Protein AF-X1NTZ5-F1 (afdb_monomer_lite)

Sequence (128 aa):
YDEAVRDVFAALDRVEAHLADHRYLAGKYLTEADWRLFVTLVRFDAAYNGVFKCNIRRLEDYHHLSHYLRELYQFENVRETVKIDHIKAGYYSIASVNPTGIVPAGPLIDFDRPHDRERLMGKGIVMR

Foldseek 3Di:
DVVVLVVVVVVVVVVLVVLVAALEDPHFEDDVVLVVVLVVLLLCFLACCPQVVSPPDRLVVRQRSLLSNLVQCPPPPNVVVDDSVVSQQVRLPPCVRNVPSDRDPDDPDDSPDHHDSVVHRHDYHDDD

Secondary structure (DSSP, 8-state):
-HHHHHHHHHHHHHHHHHHHH-SBTTBSS--HHHHHHHHHHHHIIIIIHHHT---SS-GGG-HHHHHHHHHHHTSTTHHHH--HHHHHHHHHT-TTT-TT-PPP------TTS---GGGS----S---

pLDDT: mean 97.12, std 3.92, range [63.0, 98.88]

Organism: NCBI:txid412755

InterPro domains:
  IPR010987 Glutathione S-transferase, C-terminal-like [PS50405] (1-91)
  IPR016639 Glutathione S-transferase Omega/GSH [PTHR32419] (1-119)
  IPR036282 Glutathione S-transferase, C-terminal domain superfamily [SSF47616] (2-121)
  IPR047047 Glutathione S-transferases Omega-like, C-terminal [cd03190] (1-107)

Structure (mmCIF, N/CA/C/O backbone):
data_AF-X1NTZ5-F1
#
_entry.id   AF-X1NTZ5-F1
#
loop_
_atom_site.group_PDB
_atom_site.id
_atom_site.type_symbol
_atom_site.label_atom_id
_atom_site.label_alt_id
_atom_site.label_comp_id
_atom_site.label_asym_id
_atom_site.label_entity_id
_atom_site.label_seq_id
_atom_site.pdbx_PDB_ins_code
_atom_site.Cartn_x
_atom_site.Cartn_y
_atom_site.Cartn_z
_atom_site.occupancy
_atom_site.B_iso_or_equiv
_atom_site.auth_seq_id
_atom_site.auth_comp_id
_atom_site.auth_asym_id
_atom_site.auth_atom_id
_atom_site.pdbx_PDB_model_num
ATOM 1 N N . TYR A 1 1 ? -2.057 15.466 11.856 1.00 96.31 1 TYR A N 1
ATOM 2 C CA . TYR A 1 1 ? -2.756 14.414 11.092 1.00 96.31 1 TYR A CA 1
ATOM 3 C C . TYR A 1 1 ? -2.842 14.798 9.620 1.00 96.31 1 TYR A C 1
ATOM 5 O O . TYR A 1 1 ? -2.233 14.102 8.822 1.00 96.31 1 TYR A O 1
ATOM 13 N N . ASP A 1 2 ? -3.487 15.919 9.271 1.00 98.31 2 ASP A N 1
ATOM 14 C CA . ASP A 1 2 ? -3.700 16.324 7.867 1.00 98.31 2 ASP A CA 1
ATOM 15 C C . ASP A 1 2 ? -2.420 16.431 7.024 1.00 98.31 2 ASP A C 1
ATOM 17 O O . ASP A 1 2 ? -2.410 16.049 5.860 1.00 98.31 2 ASP A O 1
ATOM 21 N N . GLU A 1 3 ? -1.331 16.940 7.600 1.00 98.56 3 GLU A N 1
ATOM 22 C CA . GLU A 1 3 ? -0.017 16.973 6.947 1.00 98.56 3 GLU A CA 1
ATOM 23 C C . GLU A 1 3 ? 0.505 15.558 6.666 1.00 98.56 3 GLU A C 1
ATOM 25 O O . GLU A 1 3 ? 0.719 15.199 5.515 1.00 98.56 3 GLU A O 1
ATOM 30 N N . ALA A 1 4 ? 0.576 14.715 7.698 1.00 98.50 4 ALA A N 1
ATOM 31 C CA . ALA A 1 4 ? 1.078 13.349 7.582 1.00 98.50 4 ALA A CA 1
ATOM 32 C C . ALA A 1 4 ? 0.286 12.496 6.578 1.00 98.50 4 ALA A C 1
ATOM 34 O O . ALA A 1 4 ? 0.878 11.747 5.805 1.00 98.50 4 ALA A O 1
ATOM 35 N N . VAL A 1 5 ? -1.049 12.602 6.559 1.00 98.50 5 VAL A N 1
ATOM 36 C CA . VAL A 1 5 ? -1.852 11.848 5.587 1.00 98.50 5 VAL A CA 1
ATOM 37 C C . VAL A 1 5 ? -1.594 12.348 4.162 1.00 98.50 5 VAL A C 1
ATOM 39 O O . VAL A 1 5 ? -1.430 11.524 3.265 1.00 98.50 5 VAL A O 1
ATOM 42 N N . ARG A 1 6 ? -1.455 13.665 3.939 1.00 98.62 6 ARG A N 1
ATOM 43 C CA . ARG A 1 6 ? -1.062 14.199 2.623 1.00 98.62 6 ARG A CA 1
ATOM 44 C C . ARG A 1 6 ? 0.313 13.696 2.195 1.00 98.62 6 ARG A C 1
ATOM 46 O O . ARG A 1 6 ? 0.455 13.288 1.047 1.00 98.62 6 ARG A O 1
ATOM 53 N N . ASP A 1 7 ? 1.285 13.657 3.101 1.00 98.69 7 ASP A N 1
ATOM 54 C CA . ASP A 1 7 ? 2.639 13.188 2.791 1.00 98.69 7 ASP A CA 1
ATOM 55 C C . ASP A 1 7 ? 2.674 11.701 2.427 1.00 98.69 7 ASP A C 1
ATOM 57 O O . ASP A 1 7 ? 3.355 11.317 1.472 1.00 98.69 7 ASP A O 1
ATOM 61 N N . VAL A 1 8 ? 1.899 10.867 3.133 1.00 98.62 8 VAL A N 1
ATOM 62 C CA . VAL A 1 8 ? 1.737 9.441 2.804 1.00 98.62 8 VAL A CA 1
ATOM 63 C C . VAL A 1 8 ? 1.195 9.279 1.389 1.00 98.62 8 VAL A C 1
ATOM 65 O O . VAL A 1 8 ? 1.793 8.561 0.589 1.00 98.62 8 VAL A O 1
ATOM 68 N N . PHE A 1 9 ? 0.099 9.958 1.047 1.00 98.75 9 PHE A N 1
ATOM 69 C CA . PHE A 1 9 ? -0.502 9.813 -0.280 1.00 98.75 9 PHE A CA 1
ATOM 70 C C . PHE A 1 9 ? 0.355 10.448 -1.382 1.00 98.75 9 PHE A C 1
ATOM 72 O O . PHE A 1 9 ? 0.471 9.859 -2.451 1.00 98.75 9 PHE A O 1
ATOM 79 N N . ALA A 1 10 ? 1.058 11.552 -1.114 1.00 98.81 10 ALA A N 1
ATOM 80 C CA . ALA A 1 10 ? 2.036 12.107 -2.048 1.00 98.81 10 ALA A CA 1
ATOM 81 C C . ALA A 1 10 ? 3.208 11.141 -2.299 1.00 98.81 10 ALA A C 1
ATOM 83 O O . ALA A 1 10 ? 3.722 11.064 -3.415 1.00 98.81 10 ALA A O 1
ATOM 84 N N . ALA A 1 11 ? 3.645 10.390 -1.284 1.00 98.75 11 ALA A N 1
ATOM 85 C CA . ALA A 1 11 ? 4.653 9.348 -1.454 1.00 98.75 11 ALA A CA 1
ATOM 86 C C . ALA A 1 11 ? 4.115 8.147 -2.246 1.00 98.75 11 ALA A C 1
ATOM 88 O O . ALA A 1 11 ? 4.793 7.698 -3.169 1.00 98.75 11 ALA A O 1
ATOM 89 N N . LEU A 1 12 ? 2.905 7.666 -1.938 1.00 98.88 12 LEU A N 1
ATOM 90 C CA . LEU A 1 12 ? 2.254 6.593 -2.698 1.00 98.88 12 LEU A CA 1
ATOM 91 C C . LEU A 1 12 ? 2.056 6.984 -4.166 1.00 98.88 12 LEU A C 1
ATOM 93 O O . LEU A 1 12 ? 2.373 6.184 -5.036 1.00 98.88 12 LEU A O 1
ATOM 97 N N . ASP A 1 13 ? 1.638 8.219 -4.454 1.00 98.88 13 ASP A N 1
ATOM 98 C CA . ASP A 1 13 ? 1.472 8.719 -5.825 1.00 98.88 13 ASP A CA 1
ATOM 99 C C . ASP A 1 13 ? 2.809 8.755 -6.592 1.00 98.88 13 ASP A C 1
ATOM 101 O O . ASP A 1 13 ? 2.861 8.392 -7.768 1.00 98.88 13 ASP A O 1
ATOM 105 N N . ARG A 1 14 ? 3.921 9.125 -5.934 1.00 98.88 14 ARG A N 1
ATOM 106 C CA . ARG A 1 14 ? 5.261 9.043 -6.549 1.00 98.88 14 ARG A CA 1
ATOM 107 C C . ARG A 1 14 ? 5.663 7.603 -6.863 1.00 98.88 14 ARG A C 1
ATOM 109 O O . ARG A 1 14 ? 6.243 7.351 -7.916 1.00 98.88 14 ARG A O 1
ATOM 116 N N . VAL A 1 15 ? 5.381 6.669 -5.954 1.00 98.81 15 VAL A N 1
ATOM 117 C CA . VAL A 1 15 ? 5.704 5.249 -6.156 1.00 98.81 15 VAL A CA 1
ATOM 118 C C . VAL A 1 15 ? 4.813 4.634 -7.234 1.00 98.81 15 VAL A C 1
ATOM 120 O O . VAL A 1 15 ? 5.322 3.906 -8.077 1.00 98.81 15 VAL A O 1
ATOM 123 N N . GLU A 1 16 ? 3.522 4.962 -7.262 1.00 98.88 16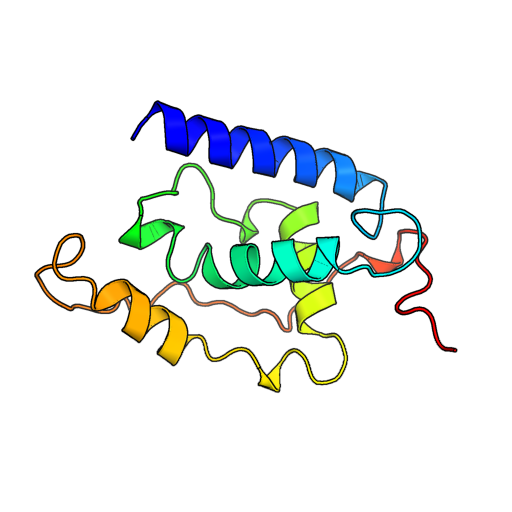 GLU A N 1
ATOM 124 C CA . GLU A 1 16 ? 2.596 4.561 -8.325 1.00 98.88 16 GLU A CA 1
ATOM 125 C C . GLU A 1 16 ? 3.128 4.978 -9.700 1.00 98.88 16 GLU A C 1
ATOM 127 O O . GLU A 1 16 ? 3.238 4.141 -10.595 1.00 98.88 16 GLU A O 1
ATOM 132 N N . ALA A 1 17 ? 3.517 6.250 -9.848 1.00 98.88 17 ALA A N 1
ATOM 133 C CA . ALA A 1 17 ? 4.077 6.767 -11.092 1.00 98.88 17 ALA A CA 1
ATOM 134 C C . ALA A 1 17 ? 5.383 6.053 -11.478 1.00 98.88 17 ALA A C 1
ATOM 136 O O . ALA A 1 17 ? 5.566 5.688 -12.634 1.00 98.88 17 ALA A O 1
ATOM 137 N N . HIS A 1 18 ? 6.276 5.794 -10.516 1.00 98.75 18 HIS A N 1
ATOM 138 C CA . HIS A 1 18 ? 7.504 5.028 -10.764 1.00 98.75 18 HIS A CA 1
ATOM 139 C C . HIS A 1 18 ? 7.207 3.602 -11.249 1.00 98.75 18 HIS A C 1
ATOM 141 O O . HIS A 1 18 ? 7.808 3.127 -12.216 1.00 98.75 18 HIS A O 1
ATOM 147 N N . LEU A 1 19 ? 6.264 2.923 -10.593 1.00 98.75 19 LEU A N 1
ATOM 148 C CA . LEU A 1 19 ? 5.892 1.542 -10.892 1.00 98.75 19 LEU A CA 1
ATOM 149 C C . LEU A 1 19 ? 5.105 1.394 -12.202 1.00 98.75 19 LEU A C 1
ATOM 151 O O . LEU A 1 19 ? 4.929 0.262 -12.658 1.00 98.75 19 LEU A O 1
ATOM 155 N N . ALA A 1 20 ? 4.663 2.489 -12.827 1.00 98.62 20 ALA A N 1
ATOM 156 C CA . ALA A 1 20 ? 4.045 2.462 -14.152 1.00 98.62 20 ALA A CA 1
ATOM 157 C C . ALA A 1 20 ? 4.986 1.881 -15.217 1.00 98.62 20 ALA A C 1
ATOM 159 O O . ALA A 1 20 ? 4.563 1.038 -16.022 1.00 98.62 20 ALA A O 1
ATOM 160 N N . ASP A 1 21 ? 6.262 2.274 -15.136 1.00 98.25 21 ASP A N 1
ATOM 161 C CA . ASP A 1 21 ? 7.315 1.963 -16.107 1.00 98.25 21 ASP A CA 1
ATOM 162 C C . ASP A 1 21 ? 8.379 0.993 -15.565 1.00 98.25 21 ASP A C 1
ATOM 164 O O . ASP A 1 21 ? 9.093 0.349 -16.335 1.00 98.25 21 ASP A O 1
ATOM 168 N N . HIS A 1 22 ? 8.485 0.847 -14.241 1.00 98.50 22 HIS A N 1
ATOM 169 C CA . HIS A 1 22 ? 9.500 0.010 -13.600 1.00 98.50 22 HIS A CA 1
ATOM 170 C C . HIS A 1 22 ? 8.857 -1.144 -12.852 1.00 98.50 22 HIS A C 1
ATOM 172 O O . HIS A 1 22 ? 7.950 -0.932 -12.049 1.00 98.50 22 HIS A O 1
ATOM 178 N N . ARG A 1 23 ? 9.351 -2.371 -13.069 1.00 98.50 23 ARG A N 1
ATOM 179 C CA . ARG A 1 23 ? 8.826 -3.553 -12.373 1.00 98.50 23 ARG A CA 1
ATOM 180 C C . ARG A 1 23 ? 9.093 -3.504 -10.861 1.00 98.50 23 ARG A C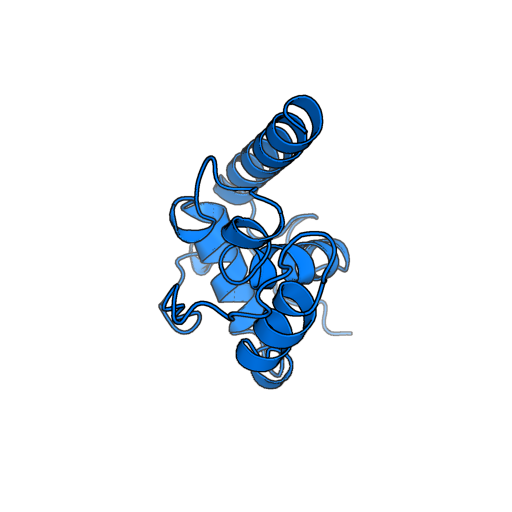 1
ATOM 182 O O . ARG A 1 23 ? 8.187 -3.827 -10.096 1.00 98.50 23 ARG A O 1
ATOM 189 N N . TYR A 1 24 ? 10.274 -3.019 -10.465 1.00 98.56 24 TYR A N 1
ATOM 190 C CA . TYR A 1 24 ? 10.757 -2.918 -9.081 1.00 98.56 24 TYR A CA 1
ATOM 191 C C . TYR A 1 24 ? 11.282 -1.509 -8.757 1.00 98.56 24 TYR A C 1
ATOM 193 O O . TYR A 1 24 ? 11.486 -0.676 -9.649 1.00 98.56 24 TYR A O 1
ATOM 201 N N . LEU A 1 25 ? 11.521 -1.226 -7.476 1.00 98.38 25 LEU A N 1
ATOM 202 C CA . LEU A 1 25 ? 11.902 0.111 -7.006 1.00 98.38 25 LEU A CA 1
ATOM 203 C C . LEU A 1 25 ? 13.316 0.539 -7.426 1.00 98.38 25 LEU A C 1
ATOM 205 O O . LEU A 1 25 ? 13.555 1.727 -7.624 1.00 98.38 25 LEU A O 1
ATOM 209 N N . ALA A 1 26 ? 14.251 -0.403 -7.572 1.00 97.12 26 ALA A N 1
ATOM 210 C CA . ALA A 1 26 ? 15.673 -0.107 -7.777 1.00 97.12 26 ALA A CA 1
ATOM 211 C C . ALA A 1 26 ? 16.272 -0.859 -8.981 1.00 97.12 26 ALA A C 1
ATOM 213 O O . ALA A 1 26 ? 17.272 -1.574 -8.881 1.00 97.12 26 ALA A O 1
ATOM 214 N N . GLY A 1 27 ? 15.663 -0.672 -10.153 1.00 94.75 27 GLY A N 1
ATOM 215 C CA . GLY A 1 27 ? 16.127 -1.239 -11.418 1.00 94.75 27 GLY A CA 1
ATOM 216 C C . GLY A 1 27 ? 15.418 -2.543 -11.780 1.00 94.75 27 GLY A C 1
ATOM 217 O O . GLY A 1 27 ? 14.223 -2.701 -11.556 1.00 94.75 27 GLY A O 1
ATOM 218 N N . LYS A 1 28 ? 16.148 -3.472 -12.407 1.00 96.19 28 LYS A N 1
ATOM 219 C CA . LYS A 1 28 ? 15.558 -4.685 -13.005 1.00 96.19 28 LYS A CA 1
ATOM 220 C C . LYS A 1 28 ? 15.469 -5.887 -12.067 1.00 96.19 28 LYS A C 1
ATOM 222 O O . LYS A 1 28 ? 14.903 -6.891 -12.471 1.00 96.19 28 LYS A O 1
ATOM 227 N N . TYR A 1 29 ? 16.053 -5.831 -10.876 1.00 96.94 29 TYR A N 1
ATOM 228 C CA . TYR A 1 29 ? 16.016 -6.926 -9.902 1.00 96.94 29 TYR A CA 1
ATOM 229 C C . TYR A 1 29 ? 15.252 -6.491 -8.654 1.00 96.94 29 TYR A C 1
ATOM 231 O O . TYR A 1 29 ? 15.240 -5.303 -8.338 1.00 96.94 29 TYR A O 1
ATOM 239 N N . LEU A 1 30 ? 14.673 -7.458 -7.944 1.00 96.12 30 LEU A N 1
ATOM 240 C CA . LEU A 1 30 ? 14.162 -7.254 -6.594 1.00 96.12 30 LEU A CA 1
ATOM 241 C C . LEU A 1 30 ? 15.303 -6.906 -5.645 1.00 96.12 30 LEU A C 1
ATOM 243 O O . LEU A 1 30 ? 16.378 -7.513 -5.681 1.00 96.12 30 LEU A O 1
ATOM 247 N N . THR A 1 31 ? 15.042 -5.944 -4.771 1.00 97.00 31 THR A N 1
ATOM 248 C CA . THR A 1 31 ? 15.998 -5.434 -3.793 1.00 97.00 31 THR A CA 1
ATOM 249 C C . THR A 1 31 ? 15.368 -5.336 -2.408 1.00 97.00 31 THR A C 1
ATOM 251 O O . THR A 1 31 ? 14.169 -5.524 -2.219 1.00 97.00 31 THR A O 1
ATOM 254 N N . GLU A 1 32 ? 16.178 -4.999 -1.407 1.00 97.62 32 GLU A N 1
ATOM 255 C CA . GLU A 1 32 ? 15.681 -4.727 -0.057 1.00 97.62 32 GLU A CA 1
ATOM 256 C C . GLU A 1 32 ? 14.646 -3.587 -0.024 1.00 97.62 32 GLU A C 1
ATOM 258 O O . GLU A 1 32 ? 13.729 -3.613 0.798 1.00 97.62 32 GLU A O 1
ATOM 263 N N . ALA A 1 33 ? 14.753 -2.604 -0.928 1.00 98.25 33 ALA A N 1
ATOM 264 C CA . ALA A 1 33 ? 13.789 -1.510 -1.013 1.00 98.25 33 ALA A CA 1
ATOM 265 C C . ALA A 1 33 ? 12.367 -2.039 -1.250 1.00 98.25 33 ALA A C 1
ATOM 267 O O . ALA A 1 33 ? 11.422 -1.569 -0.612 1.00 98.25 33 ALA A O 1
ATOM 268 N N . ASP A 1 34 ? 12.230 -3.050 -2.111 1.00 98.62 34 ASP A N 1
ATOM 269 C CA . ASP A 1 34 ? 10.941 -3.633 -2.465 1.00 98.62 34 ASP A CA 1
ATOM 270 C C . ASP A 1 34 ? 10.278 -4.294 -1.251 1.00 98.62 34 ASP A C 1
ATOM 272 O O . ASP A 1 34 ? 9.104 -4.052 -0.960 1.00 98.62 34 ASP A O 1
ATOM 276 N N . TRP A 1 35 ? 11.064 -5.043 -0.473 1.00 98.25 35 TRP A N 1
ATOM 277 C CA . TRP A 1 35 ? 10.605 -5.724 0.738 1.00 98.25 35 TRP A CA 1
ATOM 278 C C . TRP A 1 35 ? 10.288 -4.763 1.888 1.00 98.25 35 TRP A C 1
ATOM 280 O O . TRP A 1 35 ? 9.310 -4.966 2.614 1.00 98.25 35 TRP A O 1
ATOM 290 N N . ARG A 1 36 ? 11.054 -3.673 2.033 1.00 98.44 36 ARG A N 1
ATOM 291 C CA . ARG A 1 36 ? 10.750 -2.600 2.998 1.00 98.44 36 ARG A CA 1
ATOM 292 C C . ARG A 1 36 ? 9.435 -1.891 2.667 1.00 98.44 36 ARG A C 1
ATOM 294 O O . ARG A 1 36 ? 8.697 -1.518 3.579 1.00 98.44 36 ARG A O 1
ATOM 301 N N . LEU A 1 37 ? 9.114 -1.729 1.383 1.00 98.75 37 LEU A N 1
ATOM 302 C CA . LEU A 1 37 ? 7.819 -1.192 0.972 1.00 98.75 37 LEU A CA 1
ATOM 303 C C . LEU A 1 37 ? 6.698 -2.227 1.162 1.00 98.75 37 LEU A C 1
ATOM 305 O O . LEU A 1 37 ? 5.650 -1.891 1.713 1.00 98.75 37 LEU A O 1
ATOM 309 N N . PHE A 1 38 ? 6.925 -3.486 0.777 1.00 98.81 38 PHE A N 1
ATOM 310 C CA . PHE A 1 38 ? 5.945 -4.576 0.855 1.00 98.81 38 PHE A CA 1
ATOM 311 C C . PHE A 1 38 ? 5.283 -4.690 2.228 1.00 98.81 38 PHE A C 1
ATOM 313 O O . PHE A 1 38 ? 4.056 -4.731 2.327 1.00 98.81 38 PHE A O 1
ATOM 320 N N . VAL A 1 39 ? 6.083 -4.677 3.300 1.00 98.25 39 VAL A N 1
ATOM 321 C CA . VAL A 1 39 ? 5.560 -4.793 4.669 1.00 98.25 39 VAL A CA 1
ATOM 322 C C . VAL A 1 39 ? 4.603 -3.654 5.033 1.00 98.25 39 VAL A C 1
ATOM 324 O O . VAL A 1 39 ? 3.679 -3.866 5.820 1.00 98.25 39 VAL A O 1
ATOM 327 N N . THR A 1 40 ? 4.774 -2.472 4.443 1.00 98.62 40 THR A N 1
ATOM 328 C CA . THR A 1 40 ? 3.847 -1.346 4.601 1.00 98.62 40 THR A CA 1
ATOM 329 C C . THR A 1 40 ? 2.577 -1.583 3.787 1.00 98.62 40 THR A C 1
ATOM 331 O O . THR A 1 40 ? 1.478 -1.501 4.334 1.00 98.62 40 THR A O 1
ATOM 334 N N . LEU A 1 41 ? 2.714 -1.925 2.504 1.00 98.81 41 LEU A N 1
ATOM 335 C CA . LEU A 1 41 ? 1.579 -2.059 1.586 1.00 98.81 41 LEU A CA 1
ATOM 336 C C . LEU A 1 41 ? 0.623 -3.190 1.984 1.00 98.81 41 LEU A C 1
ATOM 338 O O . LEU A 1 41 ? -0.588 -2.983 2.013 1.00 98.81 41 LEU A O 1
ATOM 342 N N . VAL A 1 42 ? 1.152 -4.353 2.378 1.00 98.62 42 VAL A N 1
ATOM 343 C CA . VAL A 1 42 ? 0.339 -5.532 2.738 1.00 98.62 42 VAL A CA 1
ATOM 344 C C . VAL A 1 42 ? -0.553 -5.299 3.968 1.00 98.62 42 VAL A C 1
ATOM 346 O O . VAL A 1 42 ? -1.534 -6.008 4.180 1.00 98.62 42 VAL A O 1
ATOM 349 N N . ARG A 1 43 ? -0.233 -4.288 4.786 1.00 98.69 43 ARG A N 1
ATOM 350 C CA . ARG A 1 43 ? -0.993 -3.893 5.986 1.00 98.69 43 ARG A CA 1
ATOM 351 C C . ARG A 1 43 ? -1.932 -2.714 5.736 1.00 98.69 43 ARG A C 1
ATOM 353 O O . ARG A 1 43 ? -2.753 -2.412 6.602 1.00 98.69 43 ARG A O 1
ATOM 360 N N . PHE A 1 44 ? -1.811 -2.038 4.593 1.00 98.75 44 PHE A N 1
ATOM 361 C CA . PHE A 1 44 ? -2.425 -0.731 4.393 1.00 98.75 44 PHE A CA 1
ATOM 362 C C . PHE A 1 44 ? -3.951 -0.803 4.432 1.00 98.75 44 PHE A C 1
ATOM 364 O O . PHE A 1 44 ? -4.564 -0.204 5.312 1.00 98.75 44 PHE A O 1
ATOM 371 N N . ASP A 1 45 ? -4.563 -1.593 3.551 1.00 98.38 45 ASP A N 1
ATOM 372 C CA . ASP A 1 45 ? -6.026 -1.706 3.488 1.00 98.38 45 ASP A CA 1
ATOM 373 C C . ASP A 1 45 ? -6.604 -2.477 4.682 1.00 98.38 45 ASP A C 1
ATOM 375 O O . ASP A 1 45 ? -7.693 -2.163 5.155 1.00 98.38 45 ASP A O 1
ATOM 379 N N . ALA A 1 46 ? -5.860 -3.453 5.214 1.00 98.12 46 ALA A N 1
ATOM 380 C CA . ALA A 1 46 ? -6.296 -4.266 6.349 1.00 98.12 46 ALA A CA 1
ATOM 381 C C . ALA A 1 46 ? -6.302 -3.503 7.685 1.00 98.12 46 ALA A C 1
ATOM 383 O O . ALA A 1 46 ? -7.101 -3.824 8.564 1.00 98.12 46 ALA A O 1
ATOM 384 N N . ALA A 1 47 ? -5.393 -2.538 7.859 1.00 98.19 47 ALA A N 1
ATOM 385 C CA . ALA A 1 47 ? -5.198 -1.839 9.124 1.00 98.19 47 ALA A CA 1
ATOM 386 C C . ALA A 1 47 ? -5.067 -0.322 8.947 1.00 98.19 47 ALA A C 1
ATOM 388 O O . ALA A 1 47 ? -5.916 0.406 9.455 1.00 98.19 47 ALA A O 1
ATOM 389 N N . TYR A 1 48 ? -4.040 0.177 8.247 1.00 98.50 48 TYR A N 1
ATOM 390 C CA . TYR A 1 48 ? -3.696 1.613 8.240 1.00 98.50 48 TYR A CA 1
ATOM 391 C C . TYR A 1 48 ? -4.829 2.506 7.732 1.00 98.50 48 TYR A C 1
ATOM 393 O O . TYR A 1 48 ? -5.079 3.567 8.309 1.00 98.50 48 TYR A O 1
ATOM 401 N N . ASN A 1 49 ? -5.546 2.049 6.704 1.00 98.19 49 ASN A N 1
ATOM 402 C CA . ASN A 1 49 ? -6.711 2.726 6.151 1.00 98.19 49 ASN A CA 1
ATOM 403 C C . ASN A 1 49 ? -7.761 3.010 7.239 1.00 98.19 49 ASN A C 1
ATOM 405 O O . ASN A 1 49 ? -8.220 4.140 7.375 1.00 98.19 49 ASN A O 1
ATOM 409 N N . GLY A 1 50 ? -8.062 2.025 8.089 1.00 97.12 50 GLY A N 1
ATOM 410 C CA . GLY A 1 50 ? -9.012 2.180 9.189 1.00 97.12 50 GLY A CA 1
ATOM 411 C C . GLY A 1 50 ? -8.391 2.779 10.454 1.00 97.12 50 GLY A C 1
ATOM 412 O O . GLY A 1 50 ? -8.735 3.887 10.864 1.00 97.12 50 GLY A O 1
ATOM 413 N N . VAL A 1 51 ? -7.479 2.043 11.097 1.00 97.69 51 VAL A N 1
ATOM 414 C CA . VAL A 1 51 ? -6.979 2.348 12.450 1.00 97.69 51 VAL A CA 1
ATOM 415 C C . VAL A 1 51 ? -6.226 3.682 12.517 1.00 97.69 51 VAL A C 1
ATOM 417 O O . VAL A 1 51 ? -6.417 4.461 13.453 1.00 97.69 51 VAL A O 1
ATOM 420 N N . PHE A 1 52 ? -5.430 3.989 11.489 1.00 98.25 52 PHE A N 1
ATOM 421 C CA . PHE A 1 52 ? -4.665 5.235 11.382 1.00 98.25 52 PHE A CA 1
ATOM 422 C C . PHE A 1 52 ? -5.352 6.287 10.517 1.00 98.25 52 PHE A C 1
ATOM 424 O O . PHE A 1 52 ? -4.836 7.396 10.393 1.00 98.25 52 PHE A O 1
ATOM 431 N N . LYS A 1 53 ? -6.538 5.971 9.981 1.00 98.31 53 LYS A N 1
ATOM 432 C CA . LYS A 1 53 ? -7.338 6.858 9.131 1.00 98.31 53 LYS A CA 1
ATOM 433 C C . LYS A 1 53 ? -6.609 7.249 7.838 1.00 98.31 53 LYS A C 1
ATOM 435 O O . LYS A 1 53 ? -6.911 8.268 7.240 1.00 98.31 53 LYS A O 1
ATOM 440 N N . CYS A 1 54 ? -5.663 6.445 7.349 1.00 98.25 54 CYS A N 1
ATOM 441 C CA . CYS A 1 54 ? -5.011 6.687 6.057 1.00 98.25 54 CYS A CA 1
ATOM 442 C C . CYS A 1 54 ? -5.954 6.322 4.892 1.00 98.25 54 CYS A C 1
ATOM 444 O O . CYS A 1 54 ? -5.703 5.365 4.165 1.00 98.25 54 CYS A O 1
ATOM 446 N N . ASN A 1 55 ? -7.064 7.048 4.739 1.00 98.00 55 ASN A N 1
ATOM 447 C CA . ASN A 1 55 ? -8.230 6.619 3.961 1.00 98.00 55 ASN A CA 1
ATOM 448 C C . ASN A 1 55 ? -8.643 7.563 2.821 1.00 98.00 55 ASN A C 1
ATOM 450 O O . ASN A 1 55 ? -9.804 7.551 2.422 1.00 98.00 55 ASN A O 1
ATOM 454 N N . ILE A 1 56 ? -7.717 8.351 2.261 1.00 98.25 56 ILE A N 1
ATOM 455 C CA . ILE A 1 56 ? -8.002 9.130 1.039 1.00 98.25 56 ILE A CA 1
ATOM 456 C C . ILE A 1 56 ? -8.337 8.184 -0.128 1.00 98.25 56 ILE A C 1
ATOM 458 O O . ILE A 1 56 ? -9.265 8.449 -0.886 1.00 98.25 56 ILE A O 1
ATOM 462 N N . ARG A 1 57 ? -7.595 7.076 -0.256 1.00 97.88 57 ARG A N 1
ATOM 463 C CA . ARG A 1 57 ? -7.790 5.989 -1.231 1.00 97.88 57 ARG A CA 1
ATOM 464 C C . ARG A 1 57 ? -7.378 4.654 -0.600 1.00 97.88 57 ARG A C 1
ATOM 466 O O . ARG A 1 57 ? -6.573 4.647 0.336 1.00 97.88 57 ARG A O 1
ATOM 473 N N . ARG A 1 58 ? -7.914 3.535 -1.094 1.00 98.00 58 ARG A N 1
ATOM 474 C CA . ARG A 1 58 ? -7.389 2.197 -0.769 1.00 98.00 58 ARG A CA 1
ATOM 475 C C . ARG A 1 58 ? -6.185 1.894 -1.654 1.00 98.00 58 ARG A C 1
ATOM 477 O O . ARG A 1 58 ? -6.061 2.457 -2.739 1.00 98.00 58 ARG A O 1
ATOM 484 N N . LEU A 1 59 ? -5.329 0.975 -1.226 1.00 97.31 59 LEU A N 1
ATOM 485 C CA . LEU A 1 59 ? -4.229 0.472 -2.048 1.00 97.31 59 LEU A CA 1
ATOM 486 C C . LEU A 1 59 ? -4.744 -0.263 -3.283 1.00 97.31 59 LEU A C 1
ATOM 488 O O . LEU A 1 59 ? -4.157 -0.119 -4.349 1.00 97.31 59 LEU A O 1
ATOM 492 N N . GLU A 1 60 ? -5.870 -0.969 -3.170 1.00 96.81 60 GLU A N 1
ATOM 493 C CA . GLU A 1 60 ? -6.529 -1.611 -4.317 1.00 96.81 60 GLU A CA 1
ATOM 494 C C . GLU A 1 60 ? -6.978 -0.620 -5.410 1.00 96.81 60 GLU A C 1
ATOM 496 O O . GLU A 1 60 ? -7.091 -1.007 -6.570 1.00 96.81 60 GLU A O 1
ATOM 501 N N . ASP A 1 61 ? -7.203 0.657 -5.074 1.00 98.06 61 ASP A N 1
ATOM 502 C CA . ASP A 1 61 ? -7.610 1.682 -6.046 1.00 98.06 61 ASP A CA 1
ATOM 503 C C . ASP A 1 61 ? -6.415 2.220 -6.872 1.00 98.06 61 ASP A C 1
ATOM 505 O O . ASP A 1 61 ? -6.608 2.945 -7.848 1.00 98.06 61 ASP A O 1
ATOM 509 N N . TYR A 1 62 ? -5.179 1.860 -6.501 1.00 98.62 62 TYR A N 1
ATOM 510 C CA . TYR A 1 62 ? -3.964 2.136 -7.269 1.00 98.62 62 TYR A CA 1
ATOM 511 C C . TYR A 1 62 ? -3.640 0.963 -8.192 1.00 98.62 62 TYR A C 1
ATOM 513 O O . TYR A 1 62 ? -3.450 -0.167 -7.734 1.00 98.62 62 TYR A O 1
ATOM 521 N N . HIS A 1 63 ? -3.534 1.210 -9.496 1.00 98.56 63 HIS A N 1
ATOM 522 C CA . HIS A 1 63 ? -3.327 0.130 -10.454 1.00 98.56 63 HIS A CA 1
ATOM 523 C C . HIS A 1 63 ? -1.926 -0.485 -10.320 1.00 98.56 63 HIS A C 1
ATOM 525 O O . HIS A 1 63 ? -1.807 -1.699 -10.165 1.00 98.56 63 HIS A O 1
ATOM 531 N N . HIS A 1 64 ? -0.858 0.312 -10.318 1.00 98.88 64 HIS A N 1
ATOM 532 C CA . HIS A 1 64 ? 0.501 -0.232 -10.297 1.00 98.88 64 HIS A CA 1
ATOM 533 C C . HIS A 1 64 ? 0.907 -0.743 -8.913 1.00 98.88 64 HIS A C 1
ATOM 535 O O . HIS A 1 64 ? 1.475 -1.832 -8.826 1.00 98.88 64 HIS A O 1
ATOM 541 N N . LEU A 1 65 ? 0.568 -0.032 -7.835 1.00 98.88 65 LEU A N 1
ATOM 542 C CA . LEU A 1 65 ? 0.841 -0.456 -6.460 1.00 98.88 65 LEU A CA 1
ATOM 543 C C . LEU A 1 65 ? 0.104 -1.744 -6.081 1.00 98.88 65 LEU A C 1
ATOM 545 O O . LEU A 1 65 ? 0.727 -2.623 -5.485 1.00 98.88 65 LEU A O 1
ATOM 549 N N . SER A 1 66 ? -1.184 -1.894 -6.418 1.00 98.69 66 SER A N 1
ATOM 550 C CA . SER A 1 66 ? -1.919 -3.128 -6.089 1.00 98.69 66 SER A CA 1
ATOM 551 C C . SER A 1 66 ? -1.376 -4.331 -6.862 1.00 98.69 66 SER A C 1
ATOM 553 O O . SER A 1 66 ? -1.193 -5.406 -6.291 1.00 98.69 66 SER A O 1
ATOM 555 N N . HIS A 1 67 ? -1.030 -4.150 -8.140 1.00 98.81 67 HIS A N 1
ATOM 556 C CA . HIS A 1 67 ? -0.415 -5.196 -8.957 1.00 98.81 67 HIS A CA 1
ATOM 557 C C . HIS A 1 67 ? 0.997 -5.551 -8.468 1.00 98.81 67 HIS A C 1
ATOM 559 O O . HIS A 1 67 ? 1.353 -6.725 -8.427 1.00 98.81 67 HIS A O 1
ATOM 565 N N . TYR A 1 68 ? 1.783 -4.558 -8.052 1.00 98.81 68 TYR A N 1
ATOM 566 C CA . TYR A 1 68 ? 3.102 -4.754 -7.451 1.00 98.81 68 TYR A CA 1
ATOM 567 C C . TYR A 1 68 ? 3.015 -5.497 -6.109 1.00 98.81 68 TYR A C 1
ATOM 569 O O . TYR A 1 68 ? 3.757 -6.449 -5.882 1.00 98.81 68 TYR A O 1
ATOM 577 N N . LEU A 1 69 ? 2.068 -5.128 -5.241 1.00 98.81 69 LEU A N 1
ATOM 578 C CA . LEU A 1 69 ? 1.818 -5.824 -3.977 1.00 98.81 69 LEU A CA 1
ATOM 579 C C . LEU A 1 69 ? 1.460 -7.299 -4.206 1.00 98.81 69 LEU A C 1
ATOM 581 O O . LEU A 1 69 ? 2.000 -8.166 -3.519 1.00 98.81 69 LEU A O 1
ATOM 585 N N . ARG A 1 70 ? 0.586 -7.585 -5.179 1.00 98.81 70 ARG A N 1
ATOM 586 C CA . ARG A 1 70 ? 0.212 -8.958 -5.551 1.00 98.81 70 ARG A CA 1
ATOM 587 C C . ARG A 1 70 ? 1.401 -9.760 -6.084 1.00 98.81 70 ARG A C 1
ATOM 589 O O . ARG A 1 70 ? 1.576 -10.892 -5.653 1.00 98.81 70 ARG A O 1
ATOM 596 N N . GLU A 1 71 ? 2.251 -9.173 -6.931 1.00 98.44 71 GLU A N 1
ATOM 597 C CA . GLU A 1 71 ? 3.479 -9.838 -7.405 1.00 98.44 71 GLU A CA 1
ATOM 598 C C . GLU A 1 71 ? 4.388 -10.251 -6.246 1.00 98.44 71 GLU A C 1
ATOM 600 O O . GLU A 1 71 ? 4.819 -11.400 -6.176 1.00 98.44 71 GLU A O 1
ATOM 605 N N . LEU A 1 72 ? 4.655 -9.340 -5.307 1.00 98.50 72 LEU A N 1
ATOM 606 C CA . LEU A 1 72 ? 5.511 -9.658 -4.163 1.00 98.50 72 LEU A CA 1
ATOM 607 C C . LEU A 1 72 ? 4.879 -10.686 -3.227 1.00 98.50 72 LEU A C 1
ATOM 609 O O . LEU A 1 72 ? 5.583 -11.548 -2.709 1.00 98.50 72 LEU A O 1
ATOM 613 N N . TYR A 1 73 ? 3.564 -10.615 -3.016 1.00 98.69 73 TYR A N 1
ATOM 614 C CA . TYR A 1 73 ? 2.837 -11.593 -2.210 1.00 98.69 73 TYR A CA 1
ATOM 615 C C . TYR A 1 73 ? 2.905 -13.006 -2.804 1.00 98.69 73 TYR A C 1
ATOM 617 O O . TYR A 1 73 ? 3.020 -13.981 -2.061 1.00 98.69 73 TYR A O 1
ATOM 625 N N . GLN A 1 74 ? 2.840 -13.105 -4.135 1.00 98.00 74 GLN A N 1
ATOM 626 C CA . GLN A 1 74 ? 2.865 -14.363 -4.887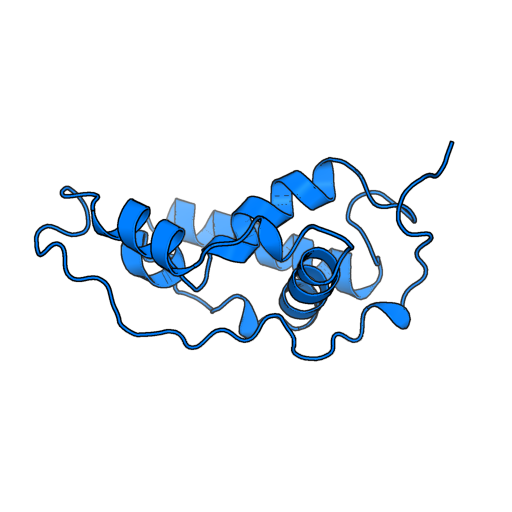 1.00 98.00 74 GLN A CA 1
ATOM 627 C C . GLN A 1 74 ? 4.284 -14.903 -5.114 1.00 98.00 74 GLN A C 1
ATOM 629 O O . GLN A 1 74 ? 4.443 -15.992 -5.665 1.00 98.00 74 GLN A O 1
ATOM 634 N N . PHE A 1 75 ? 5.314 -14.181 -4.667 1.00 96.00 75 PHE A N 1
ATOM 635 C CA . PHE A 1 75 ? 6.683 -14.676 -4.680 1.00 96.00 75 PHE A CA 1
ATOM 636 C C . PHE A 1 75 ? 6.836 -15.885 -3.740 1.00 96.00 75 PHE A C 1
ATOM 638 O O . PHE A 1 75 ? 6.173 -15.974 -2.702 1.00 96.00 75 PHE A O 1
ATOM 645 N N . GLU A 1 76 ? 7.717 -16.822 -4.102 1.00 94.06 76 GLU A N 1
ATOM 646 C CA . GLU A 1 76 ? 7.897 -18.089 -3.382 1.00 94.06 76 GLU A CA 1
ATOM 647 C C . GLU A 1 76 ? 8.114 -17.867 -1.873 1.00 94.06 76 GLU A C 1
ATOM 649 O O . GLU A 1 76 ? 8.926 -17.033 -1.466 1.00 94.06 76 GLU A O 1
ATOM 654 N N . ASN A 1 77 ? 7.377 -18.615 -1.044 1.00 94.12 77 ASN A N 1
ATOM 655 C CA . ASN A 1 77 ? 7.387 -18.569 0.425 1.00 94.12 77 ASN A CA 1
ATOM 656 C C . ASN A 1 77 ? 6.925 -17.239 1.065 1.00 94.12 77 ASN A C 1
ATOM 658 O O . ASN A 1 77 ? 6.839 -17.150 2.290 1.00 94.12 77 ASN A O 1
ATOM 662 N N . VAL A 1 78 ? 6.582 -16.195 0.297 1.00 97.50 78 VAL A N 1
ATOM 663 C CA . VAL A 1 78 ? 6.145 -14.906 0.873 1.00 97.50 78 VAL A CA 1
ATOM 664 C C . VAL A 1 78 ? 4.726 -14.995 1.425 1.00 97.50 78 VAL A C 1
ATOM 666 O O . VAL A 1 78 ? 4.483 -14.542 2.549 1.00 97.50 78 VAL A O 1
ATOM 669 N N . ARG A 1 79 ? 3.802 -15.621 0.683 1.00 97.06 79 ARG A N 1
ATOM 670 C CA . ARG A 1 79 ? 2.398 -15.828 1.087 1.00 97.06 79 ARG A CA 1
ATOM 671 C C . ARG A 1 79 ? 2.280 -16.360 2.519 1.00 97.06 79 ARG A C 1
ATOM 673 O O . ARG A 1 79 ? 1.463 -15.878 3.303 1.00 97.06 79 ARG A O 1
ATOM 680 N N . GLU A 1 80 ? 3.107 -17.337 2.880 1.00 97.25 80 GLU A N 1
ATOM 681 C CA . GLU A 1 80 ? 3.061 -18.010 4.185 1.00 97.25 80 GLU A CA 1
ATOM 682 C C . GLU A 1 80 ? 3.391 -17.081 5.360 1.00 97.25 80 GLU A C 1
ATOM 684 O O . GLU A 1 80 ? 2.905 -17.306 6.475 1.00 97.25 80 GLU A O 1
ATOM 689 N N . THR A 1 81 ? 4.155 -16.014 5.104 1.00 97.94 81 THR A N 1
ATOM 690 C CA . THR A 1 81 ? 4.570 -15.023 6.110 1.00 97.94 81 THR A CA 1
ATOM 691 C C . THR A 1 81 ? 3.476 -14.006 6.450 1.00 97.94 81 THR A C 1
ATOM 693 O O . THR A 1 81 ? 3.577 -13.296 7.453 1.00 97.94 81 THR A O 1
ATOM 696 N N . VAL A 1 82 ? 2.407 -13.928 5.649 1.00 98.12 82 VAL A N 1
ATOM 697 C CA . VAL A 1 82 ? 1.346 -12.925 5.802 1.00 98.12 82 VAL A CA 1
ATOM 698 C C . VAL A 1 82 ? 0.118 -13.550 6.461 1.00 98.12 82 VAL A C 1
ATOM 700 O O . VAL A 1 82 ? -0.580 -14.373 5.874 1.00 98.12 82 VAL A O 1
ATOM 703 N N . LYS A 1 83 ? -0.184 -13.119 7.690 1.00 97.44 83 LYS A N 1
ATOM 704 C CA . LYS A 1 83 ? -1.381 -13.525 8.447 1.00 97.44 83 LYS A CA 1
ATOM 705 C C . LYS A 1 83 ? -2.261 -12.304 8.719 1.00 97.44 83 LYS A C 1
ATOM 707 O O . LYS A 1 83 ? -2.019 -11.566 9.674 1.00 97.44 83 LYS A O 1
ATOM 712 N N . ILE A 1 84 ? -3.264 -12.074 7.868 1.00 97.19 84 ILE A N 1
ATOM 713 C CA . ILE A 1 84 ? -4.108 -10.865 7.929 1.00 97.19 84 ILE A CA 1
ATOM 714 C C . ILE A 1 84 ? -4.874 -10.763 9.248 1.00 97.19 84 ILE A C 1
ATOM 716 O O . ILE A 1 84 ? -4.936 -9.677 9.820 1.00 97.19 84 ILE A O 1
ATOM 720 N N . ASP A 1 85 ? -5.345 -11.881 9.796 1.00 96.50 85 ASP A N 1
ATOM 721 C CA . ASP A 1 85 ? -6.023 -11.884 11.095 1.00 96.50 85 ASP A CA 1
ATOM 722 C C . ASP A 1 85 ? -5.098 -11.423 12.227 1.00 96.50 85 ASP A C 1
ATOM 724 O O . ASP A 1 85 ? -5.503 -10.623 13.069 1.00 96.50 85 ASP A O 1
ATOM 728 N N . HIS A 1 86 ? -3.824 -11.837 12.210 1.00 97.69 86 HIS A N 1
ATOM 729 C CA . HIS A 1 86 ? -2.836 -11.395 13.199 1.00 97.69 86 HIS A CA 1
ATOM 730 C C . HIS A 1 86 ? -2.494 -9.911 13.026 1.00 97.69 86 HIS A C 1
ATOM 732 O O . HIS A 1 86 ? -2.373 -9.188 14.013 1.00 97.69 86 HIS A O 1
ATOM 738 N N . ILE A 1 87 ? -2.365 -9.443 11.778 1.00 98.06 87 ILE A N 1
ATOM 739 C CA . ILE A 1 87 ? -2.154 -8.022 11.471 1.00 98.06 87 ILE A CA 1
ATOM 740 C C . ILE A 1 87 ? -3.310 -7.199 12.048 1.00 98.06 87 ILE A C 1
ATOM 742 O O . ILE A 1 87 ? -3.078 -6.269 12.818 1.00 98.06 87 ILE A O 1
ATOM 746 N N . LYS A 1 88 ? -4.557 -7.556 11.724 1.00 98.31 88 LYS A N 1
ATOM 747 C CA . LYS A 1 88 ? -5.742 -6.830 12.190 1.00 98.31 88 LYS A CA 1
ATOM 748 C C . LYS A 1 88 ? -5.843 -6.862 13.713 1.00 98.31 88 LYS A C 1
ATOM 750 O O . LYS A 1 88 ? -5.979 -5.802 14.316 1.00 98.31 88 LYS A O 1
ATOM 755 N N . ALA A 1 89 ? -5.699 -8.028 14.340 1.00 97.44 89 ALA A N 1
ATOM 756 C CA . ALA A 1 89 ? -5.732 -8.147 15.796 1.00 97.44 89 ALA A CA 1
ATOM 757 C C . ALA A 1 89 ? -4.693 -7.238 16.478 1.00 97.44 89 ALA A C 1
ATOM 759 O O . ALA A 1 89 ? -5.041 -6.518 17.410 1.00 97.44 89 ALA A O 1
ATOM 760 N N . GLY A 1 90 ? -3.452 -7.205 15.976 1.00 97.88 90 GLY A N 1
ATOM 761 C CA . GLY A 1 90 ? -2.382 -6.388 16.556 1.00 97.88 90 GLY A CA 1
ATOM 762 C C . GLY A 1 90 ? -2.602 -4.877 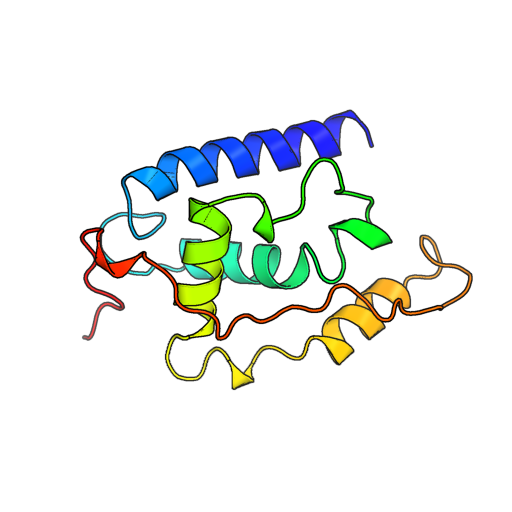16.429 1.00 97.88 90 GLY A C 1
ATOM 763 O O . GLY A 1 90 ? -2.304 -4.130 17.357 1.00 97.88 90 GLY A O 1
ATOM 764 N N . TYR A 1 91 ? -3.143 -4.398 15.306 1.00 98.44 91 TYR A N 1
ATOM 765 C CA . TYR A 1 91 ? -3.412 -2.964 15.135 1.00 98.44 91 TYR A CA 1
ATOM 766 C C . TYR A 1 91 ? -4.684 -2.510 15.850 1.00 98.44 91 TYR A C 1
ATOM 768 O O . TYR A 1 91 ? -4.695 -1.464 16.498 1.00 98.44 91 TYR A O 1
ATOM 776 N N . TYR A 1 92 ? -5.760 -3.289 15.758 1.00 98.44 92 TYR A N 1
ATOM 777 C CA . TYR A 1 92 ? -7.029 -2.935 16.387 1.00 98.44 92 TYR A CA 1
ATOM 778 C C . TYR A 1 92 ? -7.019 -3.149 17.910 1.00 98.44 92 TYR A C 1
ATOM 780 O O . TYR A 1 92 ? -7.933 -2.666 18.572 1.00 98.44 92 TYR A O 1
ATOM 788 N N . SER A 1 93 ? -5.982 -3.765 18.493 1.00 97.81 93 SER A N 1
ATOM 789 C CA . SER A 1 93 ? -5.776 -3.792 19.949 1.00 97.81 93 SER A CA 1
ATOM 790 C C . SER A 1 93 ? -5.168 -2.504 20.523 1.00 97.81 93 SER A C 1
ATOM 792 O O . SER A 1 93 ? -5.031 -2.387 21.740 1.00 97.81 93 SER A O 1
ATOM 794 N N . ILE A 1 94 ? -4.762 -1.535 19.690 1.00 98.12 94 ILE A N 1
ATOM 795 C CA . ILE A 1 94 ? -4.163 -0.279 20.163 1.00 98.12 94 ILE A CA 1
ATOM 796 C C . ILE A 1 94 ? -5.253 0.597 20.801 1.00 98.12 94 ILE A C 1
ATOM 798 O O . ILE A 1 94 ? -5.967 1.338 20.122 1.00 98.12 94 ILE A O 1
ATOM 802 N N . ALA A 1 95 ? -5.348 0.543 22.131 1.00 97.31 95 ALA A N 1
ATOM 803 C CA . ALA A 1 95 ? -6.420 1.177 22.902 1.00 97.31 95 ALA A CA 1
ATOM 804 C C . ALA A 1 95 ? -6.551 2.696 22.681 1.00 97.31 95 ALA A C 1
ATOM 806 O O . ALA A 1 95 ? -7.659 3.225 22.724 1.00 97.31 95 ALA A O 1
ATOM 807 N N . SER A 1 96 ? -5.448 3.403 22.405 1.00 97.56 96 SER A N 1
ATOM 808 C CA . SER A 1 96 ? -5.462 4.859 22.186 1.00 97.56 96 SER A CA 1
ATOM 809 C C . SER A 1 96 ? -6.186 5.287 20.906 1.00 97.56 96 SER A C 1
ATOM 811 O O . SER A 1 96 ? -6.631 6.429 20.817 1.00 97.56 96 SER A O 1
ATOM 813 N N . VAL A 1 97 ? -6.317 4.392 19.921 1.00 96.88 97 VAL A N 1
ATOM 814 C CA . VAL A 1 97 ? -6.978 4.673 18.635 1.00 96.88 97 VAL A CA 1
ATOM 815 C C . VAL A 1 97 ? -8.199 3.786 18.376 1.00 96.88 97 VAL A C 1
ATOM 817 O O . VAL A 1 97 ? -9.035 4.154 17.552 1.00 96.88 97 VAL A O 1
ATOM 820 N N . ASN A 1 98 ? -8.339 2.667 19.097 1.00 98.06 98 ASN A N 1
ATOM 821 C CA . ASN A 1 98 ? -9.514 1.796 19.087 1.00 98.06 98 ASN A CA 1
ATOM 822 C C . ASN A 1 98 ? -9.899 1.334 20.511 1.00 98.06 98 ASN A C 1
ATOM 824 O O . ASN A 1 98 ? -9.644 0.186 20.881 1.00 98.06 98 ASN A O 1
ATOM 828 N N . PRO A 1 99 ? -10.549 2.185 21.324 1.00 97.62 99 PRO A N 1
ATOM 829 C CA . PRO A 1 99 ? -10.904 1.842 22.705 1.00 97.62 99 PRO A CA 1
ATOM 830 C C . PRO A 1 99 ? -11.940 0.713 22.813 1.00 97.62 99 PRO A C 1
ATOM 832 O O . PRO A 1 99 ? -12.044 0.076 23.854 1.00 97.62 99 PRO A O 1
ATOM 835 N N . THR A 1 100 ? -12.704 0.450 21.748 1.00 97.56 100 THR A N 1
ATOM 836 C CA . THR A 1 100 ? -13.710 -0.625 21.734 1.00 97.56 100 THR A CA 1
ATOM 837 C C . THR A 1 100 ? -13.101 -2.016 21.554 1.00 97.56 100 THR A C 1
ATOM 839 O O . THR A 1 100 ? -13.774 -3.008 21.818 1.00 97.56 100 THR A O 1
ATOM 842 N N . GLY A 1 101 ? -11.861 -2.106 21.053 1.00 96.12 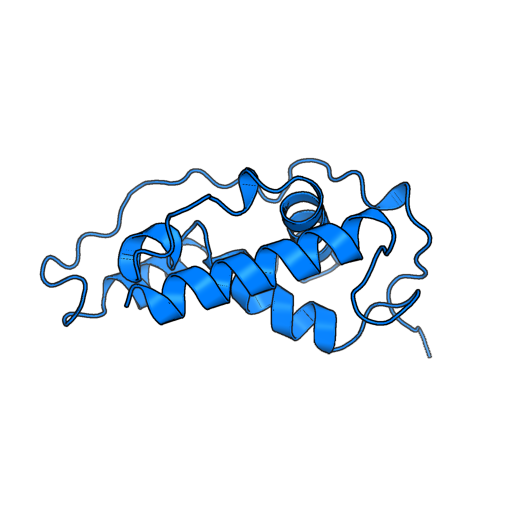101 GLY A N 1
ATOM 843 C CA . GLY A 1 101 ? -11.216 -3.373 20.697 1.00 96.12 101 GLY A CA 1
ATOM 844 C C . GLY A 1 101 ? -11.880 -4.129 19.538 1.00 96.12 101 GLY A C 1
ATOM 845 O O . GLY A 1 101 ? -11.458 -5.237 19.217 1.00 96.12 101 GLY A O 1
ATOM 846 N N . ILE A 1 102 ? -12.904 -3.557 18.891 1.00 98.00 102 ILE A N 1
ATOM 847 C CA . ILE A 1 102 ? -13.597 -4.203 17.774 1.00 98.00 102 ILE A CA 1
ATOM 848 C C . ILE A 1 102 ? -12.640 -4.303 16.586 1.00 98.00 102 ILE A C 1
ATOM 850 O O . ILE A 1 102 ? -12.085 -3.297 16.136 1.00 98.00 102 ILE A O 1
ATOM 854 N N . VAL A 1 103 ? -12.479 -5.518 16.063 1.00 98.19 103 VAL A N 1
ATOM 855 C CA . VAL A 1 103 ? -11.751 -5.790 14.822 1.00 98.19 103 VAL A CA 1
ATOM 856 C C . VAL A 1 103 ? -12.769 -5.828 13.677 1.00 98.19 103 VAL A C 1
ATOM 858 O O . VAL A 1 103 ? -13.709 -6.624 13.737 1.00 98.19 103 VAL A O 1
ATOM 861 N N . PRO A 1 104 ? -12.644 -4.988 12.635 1.00 97.44 104 PRO A N 1
ATOM 862 C CA . PRO A 1 104 ? -13.603 -4.978 11.535 1.00 97.44 104 PRO A CA 1
ATOM 863 C C . PRO A 1 104 ? -13.556 -6.289 10.751 1.00 97.44 104 PRO A C 1
ATOM 865 O O . PRO A 1 104 ? -12.493 -6.883 10.595 1.00 97.44 104 PRO A O 1
ATOM 868 N N . ALA A 1 105 ? -14.688 -6.720 10.191 1.00 96.44 105 ALA A N 1
ATOM 869 C CA . ALA A 1 105 ? -14.735 -7.906 9.333 1.00 96.44 105 ALA A CA 1
ATOM 870 C C . ALA A 1 105 ? -14.035 -7.669 7.980 1.00 96.44 105 ALA A C 1
ATOM 872 O O . ALA A 1 105 ? -13.270 -8.510 7.520 1.00 96.44 105 ALA A O 1
ATOM 873 N N . GLY A 1 106 ? -14.233 -6.493 7.379 1.00 94.56 106 GLY A N 1
ATOM 874 C CA . GLY A 1 106 ? -13.588 -6.104 6.122 1.00 94.56 106 GLY A CA 1
ATOM 875 C C . GLY A 1 106 ? -12.187 -5.488 6.287 1.00 94.56 106 GLY A C 1
ATOM 876 O O . GLY A 1 106 ? -11.681 -5.396 7.409 1.00 94.56 106 GLY A O 1
ATOM 877 N N . PRO A 1 107 ? -11.574 -5.042 5.176 1.00 95.56 107 PRO A N 1
ATOM 878 C CA . PRO A 1 107 ? -11.966 -5.382 3.805 1.00 95.56 107 PRO A CA 1
ATOM 879 C C . PRO A 1 107 ? -11.723 -6.871 3.503 1.00 95.56 107 PRO A C 1
ATOM 881 O O . PRO A 1 107 ? -10.906 -7.517 4.156 1.00 95.56 107 PRO A O 1
ATOM 884 N N . LEU A 1 108 ? -12.442 -7.408 2.513 1.00 93.88 108 LEU A N 1
ATOM 885 C CA . LEU A 1 108 ? -12.101 -8.702 1.919 1.00 93.88 108 LEU A CA 1
ATOM 886 C C . LEU A 1 108 ? -10.947 -8.466 0.948 1.00 93.88 108 LEU A C 1
ATOM 888 O O . LEU A 1 108 ? -11.108 -7.733 -0.027 1.00 93.88 108 LEU A O 1
ATOM 892 N N . ILE A 1 109 ? -9.787 -9.036 1.253 1.00 94.00 109 ILE A N 1
ATOM 893 C CA . ILE A 1 109 ? -8.577 -8.869 0.456 1.00 94.00 109 ILE A CA 1
ATOM 894 C C . ILE A 1 109 ? -8.233 -10.209 -0.175 1.00 94.00 109 ILE A C 1
ATOM 896 O O . ILE A 1 109 ? -8.112 -11.211 0.525 1.00 94.00 109 ILE A O 1
ATOM 900 N N . ASP A 1 110 ? -8.050 -10.194 -1.488 1.00 96.50 110 ASP A N 1
ATOM 901 C CA . ASP A 1 110 ? -7.588 -11.338 -2.259 1.00 96.50 110 ASP A CA 1
ATOM 902 C C . ASP A 1 110 ? -6.282 -10.961 -2.968 1.00 96.50 110 ASP A C 1
ATOM 904 O O . ASP A 1 110 ? -6.276 -10.328 -4.030 1.00 96.50 110 ASP A O 1
ATOM 908 N N . PHE A 1 111 ? -5.163 -11.310 -2.330 1.00 97.56 111 PHE A N 1
ATOM 909 C CA . PHE A 1 111 ? -3.826 -11.102 -2.885 1.00 97.56 111 PHE A CA 1
ATOM 910 C C . PHE A 1 111 ? -3.440 -12.161 -3.930 1.00 97.56 111 PHE A C 1
ATOM 912 O O . PHE A 1 111 ? -2.401 -12.014 -4.574 1.00 97.56 111 PHE A O 1
ATOM 919 N N . ASP A 1 112 ? -4.274 -13.184 -4.142 1.00 97.69 112 ASP A N 1
ATOM 920 C CA . ASP A 1 112 ? -4.044 -14.258 -5.1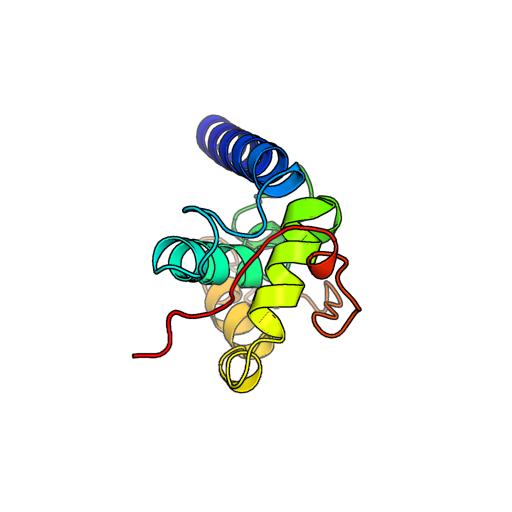16 1.00 97.69 112 ASP A CA 1
ATOM 921 C C . ASP A 1 112 ? -4.605 -13.933 -6.498 1.00 97.69 112 ASP A C 1
ATOM 923 O O . ASP A 1 112 ? -4.358 -14.657 -7.465 1.00 97.69 112 ASP A O 1
ATOM 927 N N . ARG A 1 113 ? -5.316 -12.808 -6.621 1.00 98.00 113 ARG A N 1
ATOM 928 C CA . ARG A 1 113 ? -5.742 -12.286 -7.918 1.00 98.00 113 ARG A CA 1
ATOM 929 C C . ARG A 1 113 ? -4.540 -12.104 -8.851 1.00 98.00 113 ARG A C 1
ATOM 931 O O . ARG A 1 113 ? -3.457 -11.731 -8.398 1.00 98.00 113 ARG A O 1
ATOM 938 N N . PRO A 1 114 ? -4.719 -12.285 -10.168 1.00 98.31 114 PRO A N 1
ATOM 939 C CA . PRO A 1 114 ? -3.656 -12.010 -11.122 1.00 98.31 114 PRO A CA 1
ATOM 940 C C . PRO A 1 114 ? -3.133 -10.573 -11.012 1.00 98.31 114 PRO A C 1
ATOM 942 O O . PRO A 1 114 ? -3.876 -9.628 -10.723 1.00 98.31 114 PRO A O 1
ATOM 945 N N . HIS A 1 115 ? -1.850 -10.409 -11.301 1.00 98.44 115 HIS A N 1
ATOM 946 C CA . HIS A 1 115 ? -1.216 -9.117 -11.521 1.00 98.44 115 HIS A CA 1
ATOM 947 C C . HIS A 1 115 ? -0.666 -9.042 -12.949 1.00 98.44 115 HIS A C 1
ATOM 949 O O . HIS A 1 115 ? -0.411 -10.055 -13.590 1.00 98.44 115 HIS A O 1
ATOM 955 N N . ASP A 1 116 ? -0.423 -7.835 -13.449 1.00 98.00 116 ASP A N 1
ATOM 956 C CA . ASP A 1 116 ? 0.012 -7.584 -14.835 1.00 98.00 116 ASP A CA 1
ATOM 957 C C . ASP A 1 116 ? 1.508 -7.244 -14.944 1.00 98.00 116 ASP A C 1
ATOM 959 O O . ASP A 1 116 ? 1.993 -6.873 -16.011 1.00 98.00 116 ASP A O 1
ATOM 963 N N . ARG A 1 117 ? 2.249 -7.352 -13.835 1.00 98.12 117 ARG A N 1
ATOM 964 C CA . ARG A 1 117 ? 3.631 -6.866 -13.714 1.00 98.12 117 ARG A CA 1
ATOM 965 C C . ARG A 1 117 ? 4.611 -7.511 -14.692 1.00 98.12 117 ARG A C 1
ATOM 967 O O . ARG A 1 117 ? 5.643 -6.919 -14.998 1.00 98.12 117 ARG A O 1
ATOM 974 N N . GLU A 1 118 ? 4.269 -8.674 -15.241 1.00 97.06 118 GLU A N 1
ATOM 975 C CA . GLU A 1 118 ? 5.046 -9.363 -16.276 1.00 97.06 118 GLU A CA 1
ATOM 976 C C . GLU A 1 118 ? 5.164 -8.577 -17.588 1.00 97.06 118 GLU A C 1
ATOM 978 O O . GLU A 1 118 ? 6.109 -8.804 -18.340 1.00 97.06 118 GLU A O 1
ATOM 983 N N . ARG A 1 119 ? 4.277 -7.601 -17.839 1.00 97.25 119 ARG A N 1
ATOM 984 C CA . ARG A 1 119 ? 4.403 -6.687 -18.988 1.00 97.25 119 ARG A CA 1
ATOM 985 C C . ARG A 1 119 ? 5.660 -5.810 -18.924 1.00 97.25 119 ARG A C 1
ATOM 987 O O . ARG A 1 119 ? 6.051 -5.235 -19.935 1.00 97.25 119 ARG A O 1
ATOM 994 N N . LEU A 1 120 ? 6.255 -5.655 -17.736 1.00 97.69 120 LEU A N 1
ATOM 995 C CA . LEU A 1 120 ? 7.438 -4.834 -17.491 1.00 97.69 120 LEU A CA 1
ATOM 996 C C . LEU A 1 120 ? 8.702 -5.694 -17.392 1.00 97.69 120 LEU A C 1
ATOM 998 O O . LEU A 1 120 ? 8.695 -6.814 -16.873 1.00 97.69 120 LEU A O 1
ATOM 1002 N N . MET A 1 121 ? 9.831 -5.130 -17.826 1.00 95.31 121 MET A N 1
ATOM 1003 C CA . MET A 1 121 ? 11.125 -5.796 -17.709 1.00 95.31 121 MET A CA 1
ATOM 1004 C C . MET A 1 121 ? 11.526 -5.943 -16.235 1.00 95.31 121 MET A C 1
ATOM 1006 O O . MET A 1 121 ? 11.741 -4.959 -15.530 1.00 95.31 121 MET A O 1
ATOM 1010 N N . GLY A 1 122 ? 11.719 -7.183 -15.794 1.00 93.94 122 GLY A N 1
ATOM 1011 C CA . GLY A 1 122 ? 12.380 -7.505 -14.535 1.00 93.94 122 GLY A CA 1
ATOM 1012 C C . GLY A 1 122 ? 13.008 -8.888 -14.595 1.00 93.94 122 GLY A C 1
ATOM 1013 O O . GLY A 1 122 ? 12.669 -9.715 -15.438 1.00 93.94 122 GLY A O 1
ATOM 1014 N N . LYS A 1 123 ? 13.987 -9.107 -13.730 1.00 94.00 123 LYS A N 1
ATOM 1015 C CA . LYS A 1 123 ? 14.827 -10.301 -13.664 1.00 94.00 123 LYS A CA 1
ATOM 1016 C C . LYS A 1 123 ? 14.651 -11.062 -12.345 1.00 94.00 123 LYS A C 1
ATOM 1018 O O . LYS A 1 123 ? 15.464 -11.929 -12.046 1.00 94.00 123 LYS A O 1
ATOM 1023 N N . GLY A 1 124 ? 13.622 -10.727 -11.561 1.00 91.94 124 GLY A N 1
ATOM 1024 C CA . GLY A 1 124 ? 13.356 -11.334 -10.258 1.00 91.94 124 GLY A CA 1
ATOM 1025 C C . GLY A 1 124 ? 14.485 -11.087 -9.255 1.00 91.94 124 GLY A C 1
ATOM 1026 O O . GLY A 1 124 ? 15.044 -9.991 -9.192 1.00 91.94 124 GLY A O 1
ATOM 1027 N N . ILE A 1 125 ? 14.820 -12.108 -8.470 1.00 88.88 125 ILE A N 1
ATOM 1028 C CA . ILE A 1 125 ? 15.903 -12.067 -7.481 1.00 88.88 125 ILE A CA 1
ATOM 1029 C C . ILE A 1 125 ? 17.245 -12.367 -8.160 1.00 88.88 125 ILE A C 1
ATOM 1031 O O . ILE A 1 125 ? 17.339 -13.205 -9.055 1.00 88.88 125 ILE A O 1
ATOM 1035 N N . VAL A 1 126 ? 18.310 -11.694 -7.718 1.00 86.44 126 VAL A N 1
ATOM 1036 C CA . VAL A 1 126 ? 19.679 -12.042 -8.120 1.00 86.44 126 VAL A CA 1
ATOM 1037 C C . VAL A 1 126 ? 20.031 -13.414 -7.541 1.00 86.44 126 VAL A C 1
ATOM 1039 O O . VAL A 1 126 ? 20.296 -13.528 -6.347 1.00 86.44 126 VAL A O 1
ATOM 1042 N N . MET A 1 127 ? 20.055 -14.446 -8.384 1.00 78.06 127 MET A N 1
ATOM 1043 C CA . MET A 1 127 ? 20.636 -15.739 -8.023 1.00 78.06 127 MET A CA 1
ATOM 1044 C C . MET A 1 127 ? 22.161 -15.642 -8.127 1.00 78.06 127 MET A C 1
ATOM 1046 O O . MET A 1 127 ? 22.683 -15.184 -9.146 1.00 78.06 127 MET A O 1
ATOM 1050 N N . ARG A 1 128 ? 22.852 -15.991 -7.040 1.00 63.00 128 ARG A N 1
ATOM 1051 C CA . ARG A 1 128 ? 24.312 -16.120 -6.992 1.00 63.00 128 ARG A CA 1
ATOM 1052 C C . ARG A 1 128 ? 24.713 -17.567 -7.205 1.00 63.00 128 ARG A C 1
ATOM 1054 O O . ARG A 1 128 ? 23.960 -18.438 -6.721 1.00 63.00 128 ARG A O 1
#

Radius of gyration: 15.37 Å; chains: 1; bounding box: 39×36×42 Å